Protein AF-A0A960HLV3-F1 (afdb_monomer_lite)

Secondary structure (DSSP, 8-state):
----PPPPPP--GGGSPPPPPGGG-S-------------TTS--SS-SSPPGGG---SS-HHHHHHHHHT-

Foldseek 3Di:
DDDDDDDDDDDDPVVDDDDDDDVPDPDDDDDDDDDDDDDQQDFDPDAPDQDVVNDTDGRPCVRVVVVVVPD

pLDDT: mean 88.19, std 7.42, range [49.22, 96.75]

Structure (mmCIF, N/CA/C/O backbone):
data_AF-A0A960HLV3-F1
#
_entry.id   AF-A0A960HLV3-F1
#
loop_
_atom_site.group_PDB
_atom_site.id
_atom_site.type_symbol
_atom_site.label_atom_id
_atom_site.label_alt_id
_atom_site.label_comp_id
_atom_site.label_asym_id
_atom_site.label_entity_id
_atom_site.label_seq_id
_atom_site.pdbx_PDB_ins_code
_atom_site.Cartn_x
_atom_site.Cartn_y
_atom_site.Cartn_z
_atom_site.occupancy
_atom_site.B_iso_or_equiv
_atom_site.auth_seq_id
_atom_site.auth_comp_id
_atom_site.auth_asym_id
_atom_site.auth_atom_id
_atom_site.pdbx_PDB_model_num
ATOM 1 N N . MET A 1 1 ? 5.718 26.469 -9.521 1.00 49.22 1 MET A N 1
ATOM 2 C CA . MET A 1 1 ? 6.308 25.904 -8.289 1.00 49.22 1 MET A CA 1
ATOM 3 C C . MET A 1 1 ? 5.166 25.760 -7.299 1.00 49.22 1 MET A C 1
ATOM 5 O O . MET A 1 1 ? 4.638 26.784 -6.895 1.00 49.22 1 MET A O 1
ATOM 9 N N . ALA A 1 2 ? 4.680 24.540 -7.051 1.00 60.31 2 ALA A N 1
ATOM 10 C CA . ALA A 1 2 ? 3.529 24.335 -6.169 1.00 60.31 2 ALA A CA 1
ATOM 11 C C . ALA A 1 2 ? 3.908 24.714 -4.729 1.00 60.31 2 ALA A C 1
ATOM 13 O O . ALA A 1 2 ? 4.974 24.330 -4.247 1.00 60.31 2 ALA A O 1
ATOM 14 N N . GLU A 1 3 ? 3.066 25.514 -4.085 1.00 72.38 3 GLU A N 1
ATOM 15 C CA . GLU A 1 3 ? 3.254 25.962 -2.710 1.00 72.38 3 GLU A CA 1
ATOM 16 C C . GLU A 1 3 ? 3.199 24.751 -1.775 1.00 72.38 3 GLU A C 1
ATOM 18 O O . GLU A 1 3 ? 2.213 24.017 -1.737 1.00 72.38 3 GLU A O 1
ATOM 23 N N . ARG A 1 4 ? 4.295 24.489 -1.059 1.00 73.75 4 ARG A N 1
ATOM 24 C CA . ARG A 1 4 ? 4.362 23.371 -0.120 1.00 73.75 4 ARG A CA 1
ATOM 25 C C . ARG A 1 4 ? 3.672 23.790 1.170 1.00 73.75 4 ARG A C 1
ATOM 27 O O . ARG A 1 4 ? 4.245 24.550 1.948 1.00 73.75 4 ARG A O 1
ATOM 34 N N . THR A 1 5 ? 2.461 23.292 1.394 1.00 79.75 5 THR A N 1
ATOM 35 C CA . THR A 1 5 ? 1.753 23.471 2.664 1.00 79.75 5 THR A CA 1
ATOM 36 C C . THR A 1 5 ? 2.593 22.909 3.812 1.00 79.75 5 THR A C 1
ATOM 38 O O . THR A 1 5 ? 3.271 21.888 3.659 1.00 79.75 5 THR A O 1
ATOM 41 N N . ALA A 1 6 ? 2.585 23.598 4.955 1.00 83.25 6 ALA A N 1
ATOM 42 C CA . ALA A 1 6 ? 3.237 23.103 6.160 1.00 83.25 6 ALA A CA 1
ATOM 43 C C . ALA A 1 6 ? 2.640 21.736 6.564 1.00 83.25 6 ALA A C 1
ATOM 45 O O . ALA A 1 6 ? 1.446 21.514 6.344 1.00 83.25 6 ALA A O 1
ATOM 46 N N . PRO A 1 7 ? 3.438 20.821 7.147 1.00 85.25 7 PRO A N 1
ATOM 47 C CA . PRO A 1 7 ? 2.925 19.558 7.667 1.00 85.25 7 PRO A CA 1
ATOM 48 C C . PRO A 1 7 ? 1.792 19.792 8.670 1.00 85.25 7 PRO A C 1
ATOM 50 O O . PRO A 1 7 ? 1.798 20.794 9.390 1.00 85.25 7 PRO A O 1
ATOM 53 N N . ALA A 1 8 ? 0.851 18.848 8.747 1.00 86.88 8 ALA A N 1
ATOM 54 C CA . ALA A 1 8 ? -0.147 18.867 9.807 1.00 86.88 8 ALA A CA 1
ATOM 55 C C . ALA A 1 8 ? 0.555 18.893 11.183 1.00 86.88 8 ALA A C 1
ATOM 57 O O . ALA A 1 8 ? 1.577 18.214 11.353 1.00 86.88 8 ALA A O 1
ATOM 58 N N . PRO A 1 9 ? 0.045 19.666 12.160 1.00 89.50 9 PRO A N 1
ATOM 59 C CA . PRO A 1 9 ? 0.564 19.640 13.518 1.00 89.50 9 PRO A CA 1
ATOM 60 C C . PRO A 1 9 ? 0.542 18.222 14.086 1.00 89.50 9 PRO A C 1
ATOM 62 O O . PRO A 1 9 ? -0.372 17.444 13.811 1.00 89.50 9 PRO A O 1
ATOM 65 N N . PHE A 1 10 ? 1.545 17.898 14.897 1.00 89.50 10 PHE A N 1
ATOM 66 C CA . PHE A 1 10 ? 1.549 16.644 15.637 1.00 89.50 10 PHE A CA 1
ATOM 67 C C . PHE A 1 10 ? 0.343 16.589 16.586 1.00 89.50 10 PHE A C 1
ATOM 69 O O . PHE A 1 10 ? 0.127 17.522 17.360 1.00 89.50 10 PHE A O 1
ATOM 76 N N . ALA A 1 11 ? -0.400 15.486 16.537 1.00 92.25 11 ALA A N 1
ATOM 77 C CA . ALA A 1 11 ? -1.491 15.171 17.449 1.00 92.25 11 ALA A CA 1
ATOM 78 C C . ALA A 1 11 ? -1.535 13.656 17.675 1.00 92.25 11 ALA A C 1
ATOM 80 O O . ALA A 1 11 ? -1.231 12.876 16.765 1.00 92.25 11 ALA A O 1
ATOM 81 N N . LEU A 1 12 ? -1.910 13.232 18.878 1.00 93.62 12 LEU A N 1
ATOM 82 C CA . LEU A 1 12 ? -2.184 11.829 19.159 1.00 93.62 12 LEU A CA 1
ATOM 83 C C . LEU A 1 12 ? -3.561 11.458 18.607 1.00 93.62 12 LEU A C 1
ATOM 85 O O . LEU A 1 12 ? -4.477 12.276 18.563 1.00 93.62 12 LEU A O 1
ATOM 89 N N . SER A 1 13 ? -3.748 10.190 18.241 1.00 87.00 13 SER A N 1
ATOM 90 C CA . SER A 1 13 ? -5.062 9.687 17.812 1.00 87.00 13 SER A CA 1
ATOM 91 C C . SER A 1 13 ? -6.138 9.834 18.894 1.00 87.00 13 SER A C 1
ATOM 93 O O . SER A 1 13 ? -7.321 9.885 18.578 1.00 87.00 13 SER A O 1
ATOM 95 N N . THR A 1 14 ? -5.730 9.939 20.161 1.00 91.56 14 THR A N 1
ATOM 96 C CA . THR A 1 14 ? -6.598 10.190 21.317 1.00 91.56 14 THR A CA 1
ATOM 97 C C . THR A 1 14 ? -7.022 11.648 21.480 1.00 91.56 14 THR A C 1
ATOM 99 O O . THR A 1 14 ? -7.918 11.914 22.274 1.00 91.56 14 THR A O 1
ATOM 102 N N . ASP A 1 15 ? -6.387 12.586 20.771 1.00 94.62 15 ASP A N 1
ATOM 103 C CA . ASP A 1 15 ? -6.720 14.015 20.849 1.00 94.62 15 ASP A CA 1
ATOM 104 C C . ASP A 1 15 ? -7.923 14.370 19.956 1.00 94.62 15 ASP A C 1
ATOM 106 O O . ASP A 1 15 ? -8.540 15.424 20.117 1.00 94.62 15 ASP A O 1
ATOM 110 N N . ALA A 1 16 ? -8.266 13.491 19.010 1.00 89.69 16 ALA A N 1
ATOM 111 C CA . ALA A 1 16 ? -9.440 13.622 18.160 1.00 89.69 16 ALA A CA 1
ATOM 112 C C . ALA A 1 16 ? -10.705 13.079 18.859 1.00 89.69 16 ALA A C 1
ATOM 114 O O . ALA A 1 16 ? -10.612 12.183 19.703 1.00 89.69 16 ALA A O 1
ATOM 115 N N . PRO A 1 17 ? -11.907 13.570 18.494 1.00 91.75 17 PRO A N 1
ATOM 116 C CA . PRO A 1 17 ? -13.158 12.973 18.945 1.00 91.75 17 PRO A CA 1
ATOM 117 C C . PRO A 1 17 ? -13.211 11.466 18.642 1.00 91.75 17 PRO A C 1
ATOM 119 O O . PRO A 1 17 ? -12.752 11.045 17.575 1.00 91.75 17 PRO A O 1
ATOM 122 N N . PRO A 1 18 ? -13.778 10.648 19.547 1.00 89.62 18 PRO A N 1
ATOM 123 C CA . PRO A 1 18 ? -13.905 9.217 19.315 1.00 89.62 18 PRO A CA 1
ATOM 124 C C . PRO A 1 18 ? -14.785 8.945 18.090 1.00 89.62 18 PRO A C 1
ATOM 126 O O . PRO A 1 18 ? -15.770 9.641 17.847 1.00 89.62 18 PRO A O 1
ATOM 129 N N . LEU A 1 19 ? -14.430 7.913 17.325 1.00 90.50 19 LEU A N 1
ATOM 130 C CA . LEU A 1 19 ? -15.246 7.459 16.202 1.00 90.50 19 LEU A CA 1
ATOM 131 C C . LEU A 1 19 ? -16.504 6.759 16.720 1.00 90.50 19 LEU A C 1
ATOM 133 O O . LEU A 1 19 ? -16.422 5.884 17.584 1.00 90.50 19 LEU A O 1
ATOM 137 N N . GLU A 1 20 ? -17.655 7.111 16.151 1.00 92.38 20 GLU A N 1
ATOM 138 C CA . GLU A 1 20 ? -18.922 6.471 16.493 1.00 92.38 20 GLU A CA 1
ATOM 139 C C . GLU A 1 20 ? -18.970 5.037 15.938 1.00 92.38 20 GLU A C 1
ATOM 141 O O . GLU A 1 20 ? -18.801 4.829 14.730 1.00 92.38 20 GLU A O 1
ATOM 146 N N . PRO A 1 21 ? -19.194 4.021 16.787 1.00 93.56 21 PRO A N 1
ATOM 147 C CA . PRO A 1 21 ? -19.204 2.639 16.346 1.00 93.56 21 PRO A CA 1
ATOM 148 C C . PRO A 1 21 ? -20.484 2.312 15.575 1.00 93.56 21 PRO A C 1
ATOM 150 O O . PRO A 1 21 ? -21.602 2.511 16.058 1.00 93.56 21 PRO A O 1
ATOM 153 N N . LEU A 1 22 ? -20.333 1.693 14.404 1.00 93.25 22 LEU A N 1
ATOM 154 C CA . LEU A 1 22 ? -21.464 1.150 13.657 1.00 93.25 22 LEU A CA 1
ATOM 155 C C . LEU A 1 22 ? -22.139 0.038 14.478 1.00 93.25 22 LEU A C 1
ATOM 157 O O . LEU A 1 22 ? -21.522 -0.984 14.771 1.00 93.25 22 LEU A O 1
ATOM 161 N N . HIS A 1 23 ? -23.399 0.241 14.869 1.00 95.00 23 HIS A N 1
ATOM 162 C CA . HIS A 1 23 ? -24.193 -0.711 15.665 1.00 95.00 23 HIS A CA 1
ATOM 163 C C . HIS A 1 23 ? -23.506 -1.202 16.957 1.00 95.00 23 HIS A C 1
ATOM 165 O O . HIS A 1 23 ? -23.697 -2.343 17.374 1.00 95.00 23 HIS A O 1
ATOM 171 N N . GLY A 1 24 ? -22.689 -0.358 17.598 1.00 94.94 24 GLY A N 1
ATOM 172 C CA . GLY A 1 24 ? -21.961 -0.737 18.816 1.00 94.94 24 GLY A CA 1
ATOM 173 C C . GLY A 1 24 ? -20.807 -1.723 18.584 1.00 94.94 24 GLY A C 1
ATOM 174 O O . GLY A 1 24 ? -20.332 -2.347 19.537 1.00 94.94 24 GLY A O 1
ATOM 175 N N . ALA A 1 25 ? -20.348 -1.881 17.338 1.00 95.69 25 ALA A N 1
ATOM 176 C CA . ALA A 1 25 ? -19.182 -2.691 17.008 1.00 95.69 25 ALA A CA 1
ATOM 177 C C . ALA A 1 25 ? -17.918 -2.192 17.727 1.00 95.69 25 ALA A C 1
ATOM 179 O O . ALA A 1 25 ? -17.705 -1.000 17.926 1.00 95.69 25 ALA A O 1
ATOM 180 N N . ARG A 1 26 ? -17.048 -3.132 18.105 1.00 93.56 26 ARG A N 1
ATOM 181 C CA . ARG A 1 26 ? -15.803 -2.842 18.840 1.00 93.56 26 ARG A CA 1
ATOM 182 C C . ARG A 1 26 ? -14.633 -2.469 17.931 1.00 93.56 26 ARG A C 1
ATOM 184 O O . ARG A 1 26 ? -13.623 -1.982 18.425 1.00 93.56 26 ARG A O 1
ATOM 191 N N . VAL A 1 27 ? -14.762 -2.740 16.634 1.00 93.19 27 VAL A N 1
ATOM 192 C CA . VAL A 1 27 ? -13.743 -2.509 15.609 1.00 93.19 27 VAL A CA 1
ATOM 193 C C . VAL A 1 27 ? -14.437 -1.945 14.378 1.00 93.19 2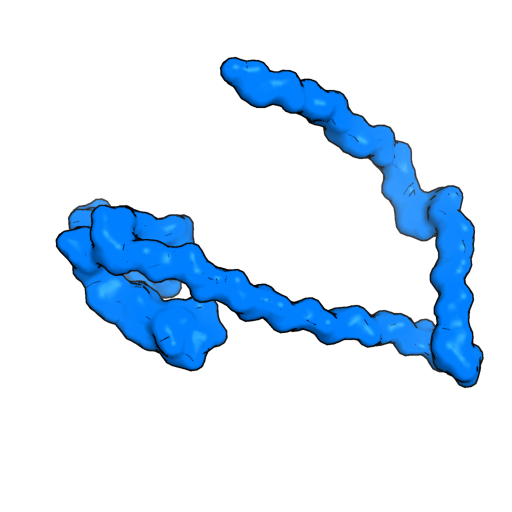7 VAL A C 1
ATOM 195 O O . VAL A 1 27 ? -15.459 -2.481 13.950 1.00 93.19 27 VAL A O 1
ATOM 198 N N . LEU A 1 28 ? -13.873 -0.876 13.820 1.00 92.75 28 LEU A N 1
ATOM 199 C CA . LEU A 1 28 ? -14.273 -0.326 12.531 1.00 92.75 28 LEU A CA 1
ATOM 200 C C . LEU A 1 28 ? -13.316 -0.870 11.466 1.00 92.75 28 LEU A C 1
ATOM 202 O O . LEU A 1 28 ? -12.105 -0.900 11.683 1.00 92.75 28 LEU A O 1
ATOM 206 N N . VAL A 1 29 ? -13.860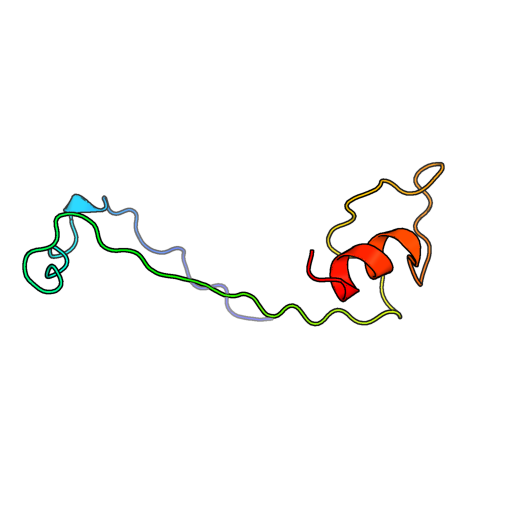 -1.316 10.335 1.00 92.62 29 VAL A N 1
ATOM 207 C CA . VAL A 1 29 ? -13.084 -1.857 9.212 1.00 92.62 29 VAL A CA 1
ATOM 208 C C . VAL A 1 29 ? -13.378 -1.015 7.980 1.00 92.62 29 VAL A C 1
ATOM 210 O O . VAL A 1 29 ? -14.512 -0.991 7.505 1.00 92.62 29 VAL A O 1
ATOM 213 N N . GLU A 1 30 ? -12.356 -0.337 7.469 1.00 92.94 30 GLU A N 1
ATOM 214 C CA . GLU A 1 30 ? -12.411 0.393 6.205 1.00 92.94 30 GLU A CA 1
ATOM 215 C C . GLU A 1 30 ? -11.735 -0.443 5.120 1.00 92.94 30 GLU A C 1
ATOM 217 O O . GLU A 1 30 ? -10.556 -0.787 5.220 1.00 92.94 30 GLU A O 1
ATOM 222 N N . VAL A 1 31 ? -12.499 -0.807 4.091 1.00 95.94 31 VAL A N 1
ATOM 223 C CA . VAL A 1 31 ? -11.971 -1.542 2.942 1.00 95.94 31 VAL A CA 1
ATOM 224 C C . VAL A 1 31 ? -11.587 -0.533 1.874 1.00 95.94 31 VAL A C 1
ATOM 226 O O . VAL A 1 31 ? -12.451 0.118 1.290 1.00 95.94 31 VAL A O 1
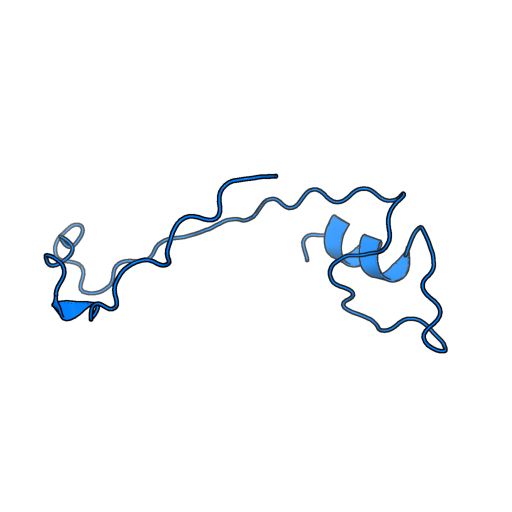ATOM 229 N N . VAL A 1 32 ? -10.289 -0.434 1.606 1.00 96.75 32 VAL A N 1
ATOM 230 C CA . VAL A 1 32 ? -9.741 0.420 0.552 1.00 96.75 32 VAL A CA 1
ATOM 231 C C . VAL A 1 32 ? -9.327 -0.456 -0.623 1.00 96.75 32 VAL A C 1
ATOM 233 O O . VAL A 1 32 ? -8.598 -1.432 -0.450 1.00 96.75 32 VAL A O 1
ATOM 236 N N . VAL A 1 33 ? -9.789 -0.100 -1.821 1.00 95.50 33 VAL A N 1
ATOM 237 C CA . VAL A 1 33 ? -9.370 -0.732 -3.075 1.00 95.50 33 VAL A CA 1
ATOM 238 C C . VAL A 1 33 ? -8.669 0.323 -3.915 1.00 95.50 33 VAL A C 1
ATOM 240 O O . VAL A 1 33 ? -9.302 1.269 -4.383 1.00 95.50 33 VAL A O 1
ATOM 243 N N . ASN A 1 34 ? -7.365 0.155 -4.107 1.00 92.94 34 ASN A N 1
ATOM 244 C CA . ASN A 1 34 ? -6.593 1.019 -4.989 1.00 92.94 34 ASN A CA 1
ATOM 245 C C . ASN A 1 34 ? -6.733 0.529 -6.430 1.00 92.94 34 ASN A C 1
ATOM 247 O O . ASN A 1 34 ? -6.549 -0.654 -6.710 1.00 92.94 34 ASN A O 1
ATOM 251 N N . LEU A 1 35 ? -7.038 1.453 -7.341 1.00 92.06 35 LEU A N 1
ATOM 252 C CA . LEU A 1 35 ? -6.945 1.221 -8.776 1.00 92.06 35 LEU A CA 1
ATOM 253 C C . LEU A 1 35 ? -5.760 2.020 -9.307 1.00 92.06 35 LEU A C 1
ATOM 255 O O . LEU A 1 35 ? -5.822 3.245 -9.416 1.00 92.06 35 LEU A O 1
ATOM 259 N N . GLU A 1 36 ? -4.679 1.320 -9.619 1.00 89.31 36 GLU A N 1
ATOM 260 C CA . GLU A 1 36 ? -3.440 1.931 -10.082 1.00 89.31 36 GLU A CA 1
ATOM 261 C C . GLU A 1 36 ? -3.370 1.848 -11.610 1.00 89.31 36 GLU A C 1
ATOM 263 O O . GLU A 1 36 ? -3.515 0.781 -12.205 1.00 89.31 36 GLU A O 1
ATOM 268 N N . HIS A 1 37 ? -3.182 2.999 -12.259 1.00 87.12 37 HIS A N 1
ATOM 269 C CA . HIS A 1 37 ? -2.991 3.079 -13.704 1.00 87.12 37 HIS A CA 1
ATOM 270 C C . HIS A 1 37 ? -1.572 3.546 -14.005 1.00 87.12 37 HIS A C 1
ATOM 272 O O . HIS A 1 37 ? -1.241 4.710 -13.773 1.00 87.12 37 HIS A O 1
ATOM 278 N N . TRP A 1 38 ? -0.750 2.644 -14.535 1.00 87.38 38 TRP A N 1
ATOM 279 C CA . TRP A 1 38 ? 0.623 2.931 -14.948 1.00 87.38 38 TRP A CA 1
ATOM 280 C C . TRP A 1 38 ? 0.766 2.734 -16.453 1.00 87.38 38 TRP A C 1
ATOM 282 O O . TRP A 1 38 ? 0.268 1.754 -17.013 1.00 87.38 38 TRP A O 1
ATOM 292 N N . T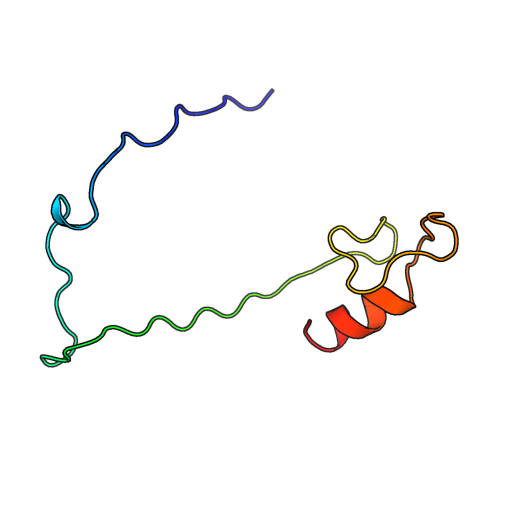HR A 1 39 ? 1.443 3.671 -17.111 1.00 89.44 39 THR A N 1
ATOM 293 C CA . THR A 1 39 ? 1.701 3.589 -18.547 1.00 89.44 39 THR A CA 1
ATOM 294 C C . THR A 1 39 ? 2.903 2.681 -18.822 1.00 89.44 39 THR A C 1
ATOM 296 O O . THR A 1 39 ? 3.792 2.546 -17.985 1.00 89.44 39 THR A O 1
ATOM 299 N N . LEU A 1 40 ? 2.914 2.019 -19.985 1.00 91.25 40 LEU A N 1
ATOM 300 C CA . LEU A 1 40 ? 3.977 1.072 -20.366 1.00 91.25 40 LEU A CA 1
ATOM 301 C C . LEU 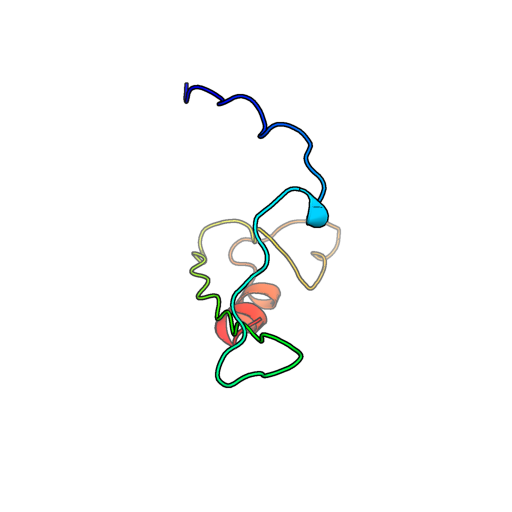A 1 40 ? 5.233 1.765 -20.920 1.00 91.25 40 LEU A C 1
ATOM 303 O O . LEU A 1 40 ? 6.273 1.138 -21.098 1.00 91.25 40 LEU A O 1
ATOM 307 N N . ASP A 1 41 ? 5.118 3.042 -21.270 1.00 92.62 41 ASP A N 1
ATOM 308 C CA . ASP A 1 41 ? 6.134 3.844 -21.954 1.00 92.62 41 ASP A CA 1
ATOM 309 C C . ASP A 1 41 ? 7.051 4.619 -20.996 1.00 92.62 41 ASP A C 1
ATOM 311 O O . ASP A 1 41 ? 7.893 5.399 -21.440 1.00 92.62 41 ASP A O 1
ATOM 315 N N . ALA A 1 42 ? 6.921 4.379 -19.692 1.00 89.12 42 ALA A N 1
ATOM 316 C CA . ALA A 1 42 ? 7.757 4.960 -18.653 1.00 89.12 42 ALA A CA 1
ATOM 317 C C . ALA A 1 42 ? 8.430 3.863 -17.808 1.00 89.12 42 ALA A C 1
ATOM 319 O O . ALA A 1 42 ? 7.922 2.741 -17.733 1.00 89.12 42 ALA A O 1
ATOM 320 N N . PRO A 1 43 ? 9.567 4.165 -17.151 1.00 87.31 43 PRO A N 1
ATOM 321 C CA . PRO A 1 43 ? 10.147 3.274 -16.155 1.00 87.31 43 PRO A CA 1
ATOM 322 C C . PRO A 1 43 ? 9.141 2.918 -15.059 1.00 87.31 43 PRO A C 1
ATOM 324 O O . PRO A 1 43 ? 8.336 3.751 -14.634 1.00 87.31 43 PRO A O 1
ATOM 327 N N . MET A 1 44 ? 9.216 1.677 -14.586 1.00 88.25 44 MET A N 1
ATOM 328 C CA . MET A 1 44 ? 8.332 1.175 -13.543 1.00 88.25 44 MET A CA 1
ATOM 329 C C . MET A 1 44 ? 8.583 1.921 -12.218 1.00 88.25 44 MET A C 1
ATOM 331 O O . MET A 1 44 ? 9.687 1.825 -11.684 1.00 88.25 44 MET A O 1
ATOM 335 N N . PRO A 1 45 ? 7.582 2.593 -11.614 1.00 83.06 45 PRO A N 1
ATOM 336 C CA . PRO A 1 45 ? 7.784 3.333 -10.364 1.00 83.06 45 PRO A CA 1
ATOM 337 C C . PRO A 1 45 ? 8.117 2.422 -9.177 1.00 83.06 45 PRO A C 1
ATOM 339 O O . PRO A 1 45 ? 8.819 2.820 -8.248 1.00 83.06 45 PRO A O 1
ATOM 342 N N . ARG A 1 46 ? 7.575 1.198 -9.197 1.00 86.75 46 ARG A N 1
ATOM 343 C CA . ARG A 1 46 ? 7.741 0.189 -8.151 1.00 86.75 46 ARG A CA 1
ATOM 344 C C . ARG A 1 46 ? 7.914 -1.191 -8.778 1.00 86.75 46 ARG A C 1
ATOM 346 O O . ARG A 1 46 ? 6.942 -1.889 -9.051 1.00 86.75 46 ARG A O 1
ATOM 353 N N . ALA A 1 47 ? 9.163 -1.586 -8.988 1.00 85.44 47 ALA A N 1
ATOM 354 C CA . ALA A 1 47 ? 9.494 -2.918 -9.473 1.00 85.44 47 ALA A CA 1
ATOM 355 C C . ALA A 1 47 ? 9.405 -3.962 -8.342 1.00 85.44 47 ALA A C 1
ATOM 357 O O . ALA A 1 47 ? 9.935 -3.758 -7.249 1.00 85.44 47 ALA A O 1
ATOM 358 N N . ALA A 1 48 ? 8.751 -5.092 -8.610 1.00 87.06 48 ALA A N 1
ATOM 359 C CA . ALA A 1 48 ? 8.767 -6.274 -7.749 1.00 87.06 48 ALA A CA 1
ATOM 360 C C . ALA A 1 48 ? 10.046 -7.104 -7.952 1.00 87.06 48 ALA A C 1
ATOM 362 O O . ALA A 1 48 ? 10.567 -7.698 -7.008 1.00 87.06 48 ALA A O 1
ATOM 363 N N . LEU A 1 49 ? 10.559 -7.135 -9.185 1.00 87.06 49 LEU A N 1
ATOM 364 C CA . LEU A 1 49 ? 11.798 -7.805 -9.562 1.00 87.06 49 LEU A CA 1
ATOM 365 C C . LEU A 1 49 ? 12.851 -6.763 -9.952 1.00 87.06 49 LEU A C 1
ATOM 367 O O . LEU A 1 49 ? 12.549 -5.885 -10.763 1.00 87.06 49 LEU A O 1
ATOM 371 N N . PRO A 1 50 ? 14.085 -6.854 -9.425 1.00 85.75 50 PRO A N 1
ATOM 372 C CA . PRO A 1 50 ? 15.154 -5.960 -9.836 1.00 85.75 50 PRO A CA 1
ATOM 373 C C . PRO A 1 50 ? 15.534 -6.220 -11.294 1.00 85.75 50 PRO A C 1
ATOM 375 O O . PRO A 1 50 ? 15.530 -7.364 -11.759 1.00 85.75 50 PRO A O 1
ATOM 378 N N . ALA A 1 51 ? 15.923 -5.161 -11.999 1.00 84.06 51 ALA A N 1
ATOM 379 C CA . ALA A 1 51 ? 16.380 -5.296 -13.368 1.00 84.06 51 ALA A CA 1
ATOM 380 C C . ALA A 1 51 ? 17.699 -6.096 -13.439 1.00 84.06 51 ALA A C 1
ATOM 382 O O . ALA A 1 51 ? 18.596 -5.889 -12.606 1.00 84.06 51 ALA A O 1
ATOM 383 N N . PRO A 1 52 ? 17.870 -6.984 -14.436 1.00 82.50 52 PRO A N 1
ATOM 384 C CA . PRO A 1 52 ? 19.145 -7.646 -14.678 1.00 82.50 52 PRO A CA 1
ATOM 385 C C . PRO A 1 52 ? 20.275 -6.621 -14.816 1.00 82.50 52 PRO A C 1
ATOM 387 O O . PRO A 1 52 ? 20.161 -5.648 -15.559 1.00 82.50 52 PRO A O 1
ATOM 390 N N . HIS A 1 53 ? 21.366 -6.825 -14.075 1.00 86.75 53 HIS A N 1
ATOM 391 C CA . HIS A 1 53 ? 22.520 -5.914 -14.039 1.00 86.75 53 HIS A CA 1
ATOM 392 C C . HIS A 1 53 ? 22.197 -4.452 -13.658 1.00 86.75 53 HIS A C 1
ATOM 394 O O . HIS A 1 53 ? 23.018 -3.571 -13.897 1.00 86.75 53 HIS A O 1
ATOM 400 N N . GLY A 1 54 ? 21.031 -4.186 -13.054 1.00 82.38 54 GLY A N 1
ATOM 401 C CA . GLY A 1 54 ? 20.605 -2.839 -12.661 1.00 82.38 54 GLY A CA 1
ATOM 402 C C . GLY A 1 54 ? 20.260 -1.916 -13.833 1.00 82.38 54 GLY A C 1
ATOM 403 O O . GLY A 1 54 ? 20.151 -0.710 -13.636 1.00 82.38 54 GLY A O 1
ATOM 404 N N . VAL A 1 55 ? 20.109 -2.459 -15.044 1.00 83.44 55 VAL A N 1
ATOM 405 C CA . VAL A 1 55 ? 19.760 -1.680 -16.235 1.00 83.44 55 VAL A CA 1
ATOM 406 C C . VAL A 1 55 ? 18.248 -1.688 -16.409 1.00 83.44 55 VAL A C 1
ATOM 408 O O . VAL A 1 55 ? 17.677 -2.714 -16.772 1.00 83.44 55 VAL A O 1
ATOM 411 N N . GLU A 1 56 ? 17.601 -0.551 -16.164 1.00 83.88 56 GLU A N 1
ATOM 412 C CA . GLU A 1 56 ? 16.168 -0.398 -16.423 1.00 83.88 56 GLU A CA 1
ATOM 413 C C . GLU A 1 56 ? 15.843 -0.543 -17.913 1.00 83.88 56 GLU A C 1
ATOM 415 O O . GLU A 1 56 ? 16.567 -0.064 -18.790 1.00 83.88 56 GLU A O 1
ATOM 420 N N . VAL A 1 57 ? 14.718 -1.198 -18.190 1.00 87.38 57 VAL A N 1
ATOM 421 C CA . VAL A 1 57 ? 14.191 -1.422 -19.537 1.00 87.38 57 VAL A CA 1
ATOM 422 C C . VAL A 1 57 ? 12.774 -0.868 -19.625 1.00 87.38 57 VAL A C 1
ATOM 424 O O . VAL A 1 57 ? 12.004 -0.976 -18.675 1.00 87.38 57 VAL A O 1
ATOM 427 N N . VAL A 1 58 ? 12.429 -0.275 -20.769 1.00 91.62 58 VAL A N 1
ATOM 428 C CA . VAL A 1 58 ? 11.089 0.268 -21.034 1.00 91.62 58 VAL A CA 1
ATOM 429 C C . VAL A 1 58 ? 10.577 -0.301 -22.365 1.00 91.62 58 VAL A C 1
ATOM 431 O O . VAL A 1 58 ? 11.228 -0.082 -23.391 1.00 91.62 58 VAL A O 1
ATOM 434 N N . PRO A 1 59 ? 9.444 -1.032 -22.382 1.00 90.06 59 P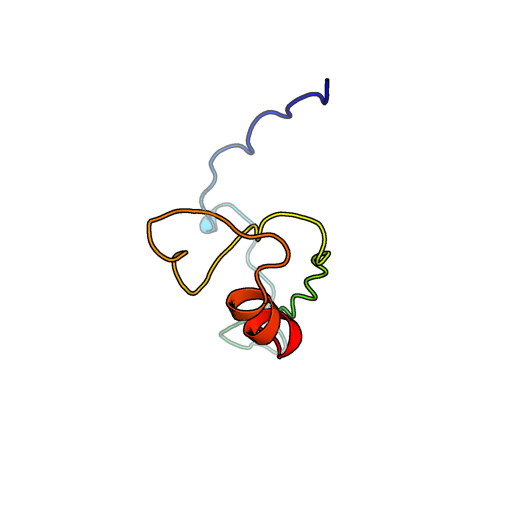RO A N 1
ATOM 435 C CA . PRO A 1 59 ? 8.635 -1.415 -21.222 1.00 90.06 59 PRO A CA 1
ATOM 436 C C . PRO A 1 59 ? 9.309 -2.498 -20.368 1.00 90.06 59 PRO A C 1
ATOM 438 O O . PRO A 1 59 ? 9.864 -3.468 -20.890 1.00 90.06 59 PRO A O 1
ATOM 441 N N . ASP A 1 60 ? 9.170 -2.392 -19.048 1.00 91.19 60 ASP A N 1
ATOM 442 C CA . ASP A 1 60 ? 9.514 -3.473 -18.122 1.00 91.19 60 ASP A CA 1
ATOM 443 C C . ASP A 1 60 ? 8.401 -4.528 -18.129 1.00 91.19 60 ASP A C 1
ATOM 445 O O . ASP A 1 60 ? 7.505 -4.544 -17.282 1.00 91.19 60 ASP A O 1
ATOM 449 N N . VAL A 1 61 ? 8.422 -5.391 -19.148 1.00 91.31 61 VAL A N 1
ATOM 450 C CA . VAL A 1 61 ? 7.382 -6.408 -19.380 1.00 91.31 61 VAL A CA 1
ATOM 451 C C . VAL A 1 61 ? 7.197 -7.315 -18.163 1.00 91.31 61 VAL A C 1
ATOM 453 O O . VAL A 1 61 ? 6.066 -7.665 -17.822 1.00 91.31 61 VAL A O 1
ATOM 456 N N . ALA A 1 62 ? 8.294 -7.683 -17.496 1.00 89.88 62 ALA A N 1
ATOM 457 C CA . ALA A 1 62 ? 8.250 -8.572 -16.345 1.00 89.88 62 ALA A CA 1
ATOM 458 C C . ALA A 1 62 ? 7.474 -7.925 -15.192 1.00 89.88 62 ALA A C 1
ATOM 460 O O . ALA A 1 62 ? 6.517 -8.522 -14.699 1.00 89.88 62 ALA A O 1
ATOM 461 N N . ASN A 1 63 ? 7.815 -6.695 -14.804 1.00 91.50 63 ASN A N 1
ATOM 462 C CA . ASN A 1 63 ? 7.109 -6.011 -13.724 1.00 91.50 63 ASN A CA 1
ATOM 463 C C . ASN A 1 63 ? 5.687 -5.578 -14.124 1.00 91.50 63 ASN A C 1
ATOM 465 O O . ASN A 1 63 ? 4.767 -5.734 -13.322 1.00 91.50 63 ASN A O 1
ATOM 469 N N . HIS A 1 64 ? 5.455 -5.139 -15.367 1.00 91.62 64 HIS A N 1
ATOM 470 C CA . HIS A 1 64 ? 4.105 -4.790 -15.832 1.00 91.62 64 HIS A CA 1
ATOM 471 C C . HIS A 1 64 ? 3.143 -5.975 -15.814 1.00 91.62 64 HIS A C 1
ATOM 473 O O . HIS A 1 64 ? 1.967 -5.782 -15.517 1.00 91.62 64 HIS A O 1
ATOM 479 N N . SER A 1 65 ? 3.614 -7.192 -16.102 1.00 91.56 65 SER A N 1
ATOM 480 C CA . SER A 1 65 ? 2.750 -8.377 -16.093 1.00 91.56 65 SER A CA 1
ATOM 481 C C . SER A 1 65 ? 2.096 -8.627 -14.729 1.00 91.56 65 SER A C 1
ATOM 483 O O . SER A 1 65 ? 0.922 -8.987 -14.672 1.00 91.56 65 SER A O 1
ATOM 485 N N . TRP A 1 66 ? 2.813 -8.354 -13.635 1.00 90.31 66 TRP A N 1
ATOM 486 C CA . TRP A 1 66 ? 2.283 -8.475 -12.279 1.00 90.31 66 TRP A CA 1
ATOM 487 C C . TRP A 1 66 ? 1.262 -7.383 -11.956 1.00 90.31 66 TRP A C 1
ATOM 489 O O . TRP A 1 66 ? 0.187 -7.680 -11.445 1.00 90.31 66 TRP A O 1
ATOM 499 N N . VAL A 1 67 ? 1.567 -6.133 -12.302 1.00 90.12 67 VAL A N 1
ATOM 500 C CA . VAL A 1 67 ? 0.686 -4.983 -12.033 1.00 90.12 67 VAL A CA 1
ATOM 501 C C . VAL A 1 67 ? -0.622 -5.104 -12.805 1.00 90.12 67 VAL A C 1
ATOM 503 O O . VAL A 1 67 ? -1.699 -4.938 -12.243 1.00 90.12 67 VAL A O 1
ATOM 506 N N . LEU A 1 68 ? -0.548 -5.471 -14.087 1.00 89.88 68 LEU A N 1
ATOM 507 C CA . LEU A 1 68 ? -1.731 -5.678 -14.924 1.00 89.88 68 LEU A CA 1
ATOM 508 C C . LEU A 1 68 ? -2.592 -6.857 -14.445 1.00 89.88 68 LEU A C 1
ATOM 510 O O . LEU A 1 68 ? -3.787 -6.884 -14.732 1.00 89.88 68 LEU A O 1
ATOM 514 N N . TYR A 1 69 ? -2.006 -7.814 -13.716 1.00 91.19 69 TYR A N 1
ATOM 515 C CA . TYR A 1 69 ? -2.755 -8.870 -13.034 1.00 91.19 69 TYR A CA 1
ATOM 516 C C . TYR A 1 69 ? -3.440 -8.379 -11.742 1.00 91.19 69 TYR A C 1
ATOM 518 O O . TYR A 1 69 ? -4.465 -8.940 -11.356 1.00 91.19 69 TYR A O 1
ATOM 526 N N . GLY A 1 70 ? -2.924 -7.324 -11.102 1.00 89.56 70 GLY A N 1
ATOM 527 C CA . GLY A 1 70 ? -3.509 -6.698 -9.908 1.00 89.56 70 GLY A CA 1
ATOM 528 C C . GLY A 1 70 ? -2.553 -6.556 -8.718 1.00 89.56 70 GLY A C 1
ATOM 529 O O . GLY A 1 70 ? -3.005 -6.663 -7.578 1.00 89.56 70 GLY A O 1
ATOM 530 N N . LEU A 1 71 ? -1.250 -6.381 -8.975 1.00 80.62 71 LEU A N 1
ATOM 531 C CA . LEU A 1 71 ? -0.197 -6.203 -7.961 1.00 80.62 71 LEU A CA 1
ATOM 532 C C . LEU A 1 71 ? 0.195 -4.735 -7.739 1.00 80.62 71 LEU A C 1
ATOM 534 O O . LEU A 1 71 ? 0.271 -3.996 -8.740 1.00 80.62 71 LEU A O 1
#

Radius of gyration: 20.43 Å; chains: 1; bounding box: 47×35×43 Å

Sequence (71 aa):
MAERTAPAPFALSTDAPPLEPLHGARVLVEVVVNLEHWTLDAPMPRAALPAPHGVEVVPDVANHSWVLYGL